Protein AF-A0A938PJ72-F1 (afdb_monomer)

pLDDT: mean 88.57, std 13.95, range [42.56, 98.0]

Mean predicted aligned error: 8.22 Å

Nearest PDB structures (foldseek):
  5ip0-assembly2_E  TM=7.741E-01  e=3.656E-01  Aeromonas hydrophila
  4ke2-assembly2_B  TM=8.460E-01  e=1.038E+00  Pseudopleuronectes americanus
  6xi6-assembly1_A-3  TM=6.156E-01  e=3.006E-01  synthetic construct
  8qu6-assembly1_D  TM=7.621E-01  e=9.524E+00  Mycolicibacterium smegmatis MC2 155
  8h7e-assembly1_B  TM=3.617E-01  e=7.338E+00  synthetic construct

Radius of gyration: 27.14 Å; Cα contacts (8 Å, |Δi|>4): 19; chains: 1; bounding box: 85×10×65 Å

Structure (mmCIF, N/CA/C/O backbone):
data_AF-A0A938PJ72-F1
#
_entry.id   AF-A0A938PJ72-F1
#
loop_
_atom_site.group_PDB
_atom_site.id
_atom_site.type_symbol
_atom_site.label_atom_id
_atom_site.label_alt_id
_atom_site.label_comp_id
_atom_site.label_asym_id
_atom_site.label_entity_id
_atom_site.label_seq_id
_atom_site.pdbx_PDB_ins_code
_atom_site.Cartn_x
_atom_site.Cartn_y
_atom_site.Cartn_z
_atom_site.occupancy
_atom_site.B_iso_or_equiv
_atom_site.auth_seq_id
_atom_site.auth_comp_id
_atom_site.auth_asym_id
_atom_site.auth_atom_id
_atom_site.pdbx_PDB_model_num
ATOM 1 N N . MET A 1 1 ? 18.272 -5.281 -35.557 1.00 61.81 1 MET A N 1
ATOM 2 C CA . MET A 1 1 ? 17.457 -4.077 -35.310 1.00 61.81 1 MET A CA 1
ATOM 3 C C . MET A 1 1 ? 18.348 -2.851 -35.267 1.00 61.81 1 MET A C 1
ATOM 5 O O . MET A 1 1 ? 19.404 -2.907 -34.634 1.00 61.81 1 MET A O 1
ATOM 9 N N . ASN A 1 2 ? 17.941 -1.786 -35.953 1.00 82.62 2 ASN A N 1
ATOM 10 C CA . ASN A 1 2 ? 18.626 -0.492 -35.947 1.00 82.62 2 ASN A CA 1
ATOM 11 C C . ASN A 1 2 ? 18.374 0.272 -34.623 1.00 82.62 2 ASN A C 1
ATOM 13 O O . ASN A 1 2 ? 17.608 -0.174 -33.767 1.00 82.62 2 ASN A O 1
ATOM 17 N N . ALA A 1 3 ? 19.057 1.403 -34.418 1.00 79.06 3 ALA A N 1
ATOM 18 C CA . ALA A 1 3 ? 18.945 2.183 -33.180 1.00 79.06 3 ALA A CA 1
ATOM 19 C C . ALA A 1 3 ? 17.522 2.720 -32.935 1.00 79.06 3 ALA A C 1
ATOM 21 O O . ALA A 1 3 ? 17.054 2.707 -31.802 1.00 79.06 3 ALA A O 1
ATOM 22 N N . PHE A 1 4 ? 16.817 3.118 -33.997 1.00 80.12 4 PHE A N 1
ATOM 23 C CA . PHE A 1 4 ? 15.448 3.624 -33.919 1.00 80.12 4 PHE A CA 1
ATOM 24 C C . PHE A 1 4 ? 14.455 2.541 -33.464 1.00 80.12 4 PHE A C 1
ATOM 26 O O . PHE A 1 4 ? 13.669 2.772 -32.550 1.00 80.12 4 PHE A O 1
ATOM 33 N N . GLU A 1 5 ? 14.545 1.334 -34.025 1.00 79.56 5 GLU A N 1
ATOM 34 C CA . GLU A 1 5 ? 13.741 0.169 -33.628 1.00 79.56 5 GLU A CA 1
ATOM 35 C C . GLU A 1 5 ? 13.982 -0.214 -32.162 1.00 79.56 5 GLU A C 1
ATOM 37 O O . GLU A 1 5 ? 13.033 -0.503 -31.437 1.00 79.56 5 GLU A O 1
ATOM 42 N N . LYS A 1 6 ? 15.239 -0.158 -31.696 1.00 82.19 6 LYS A N 1
ATOM 43 C CA . LYS A 1 6 ? 15.583 -0.402 -30.284 1.00 82.19 6 LYS A CA 1
ATOM 44 C C . LYS A 1 6 ? 14.977 0.651 -29.353 1.00 82.19 6 LYS A C 1
ATOM 46 O O . LYS A 1 6 ? 14.436 0.294 -28.311 1.00 82.19 6 LYS A O 1
ATOM 51 N N . SER A 1 7 ? 15.045 1.931 -29.722 1.00 81.94 7 SER A N 1
ATOM 52 C CA . SER A 1 7 ? 14.434 3.018 -28.948 1.00 81.94 7 SER A CA 1
ATOM 53 C C . SER A 1 7 ? 12.909 2.911 -28.907 1.00 81.94 7 SER A C 1
ATOM 55 O O . SER A 1 7 ? 12.313 3.117 -27.851 1.00 81.94 7 SER A O 1
ATOM 57 N N . PHE A 1 8 ? 12.278 2.547 -30.026 1.00 87.81 8 PHE A N 1
ATOM 58 C CA . PHE A 1 8 ? 10.834 2.335 -30.096 1.00 87.81 8 PHE A CA 1
ATOM 59 C C . PHE A 1 8 ? 10.389 1.141 -29.242 1.00 87.81 8 PHE A C 1
ATOM 61 O O . PHE A 1 8 ? 9.449 1.270 -28.458 1.00 87.81 8 PHE A O 1
ATOM 68 N N . GLN A 1 9 ? 11.096 0.009 -29.337 1.00 88.50 9 GLN A N 1
ATOM 69 C CA . GLN A 1 9 ? 10.814 -1.168 -28.514 1.00 88.50 9 GLN A CA 1
ATOM 70 C C . GLN A 1 9 ? 10.948 -0.848 -27.022 1.00 88.50 9 GLN A C 1
ATOM 72 O O . GLN A 1 9 ? 10.038 -1.139 -26.257 1.00 88.50 9 GLN A O 1
ATOM 77 N N . PHE A 1 10 ? 12.019 -0.164 -26.614 1.00 88.81 10 PHE A N 1
ATOM 78 C CA . PHE A 1 10 ? 12.187 0.245 -25.221 1.00 88.81 10 PHE A CA 1
ATOM 79 C C . PHE A 1 10 ? 11.064 1.172 -24.732 1.00 88.81 10 PHE A C 1
ATOM 81 O O . PHE A 1 10 ? 10.556 0.998 -23.626 1.00 88.81 10 PHE A O 1
ATOM 88 N N . GLY A 1 11 ? 10.640 2.141 -25.552 1.00 89.56 11 GLY A N 1
ATOM 89 C CA . GLY A 1 11 ? 9.508 3.010 -25.223 1.00 89.56 11 GLY A CA 1
ATOM 90 C C . GLY A 1 11 ? 8.208 2.228 -25.011 1.00 89.56 11 GLY A C 1
ATOM 91 O O . GLY A 1 11 ? 7.465 2.510 -24.070 1.00 89.56 11 GLY A O 1
ATOM 92 N N . ARG A 1 12 ? 7.959 1.209 -25.840 1.00 93.38 12 ARG A N 1
ATOM 93 C CA . ARG A 1 12 ? 6.828 0.291 -25.669 1.00 93.38 12 ARG A CA 1
ATOM 94 C C . ARG A 1 12 ? 6.948 -0.526 -24.380 1.00 93.38 12 ARG A C 1
ATOM 96 O O . ARG A 1 12 ? 5.986 -0.565 -23.618 1.00 93.38 12 ARG A O 1
ATOM 103 N N . ASP A 1 13 ? 8.117 -1.099 -24.109 1.00 91.81 13 ASP A N 1
ATOM 104 C CA . ASP A 1 13 ? 8.369 -1.895 -22.901 1.00 91.81 13 ASP A CA 1
ATOM 105 C C . ASP A 1 13 ? 8.158 -1.060 -21.625 1.00 91.81 13 ASP A C 1
ATOM 107 O O . ASP A 1 13 ? 7.552 -1.526 -20.660 1.00 91.81 13 ASP A O 1
ATOM 111 N N . LEU A 1 14 ? 8.593 0.207 -21.627 1.00 92.44 14 LEU A N 1
ATOM 112 C CA . LEU A 1 14 ? 8.330 1.145 -20.532 1.00 92.44 14 LEU A CA 1
ATOM 113 C C . LEU A 1 14 ? 6.831 1.408 -20.343 1.00 92.44 14 LEU A C 1
ATOM 115 O O . LEU A 1 14 ? 6.354 1.449 -19.210 1.00 92.44 14 LEU A O 1
ATOM 119 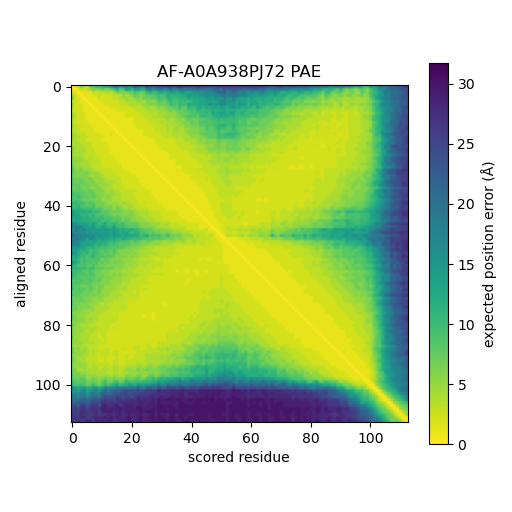N N . MET A 1 15 ? 6.082 1.603 -21.432 1.00 93.56 15 MET A N 1
ATOM 120 C CA . MET A 1 15 ? 4.636 1.840 -21.368 1.00 93.56 15 MET A CA 1
ATOM 121 C C . MET A 1 15 ? 3.881 0.628 -20.818 1.00 93.56 15 MET A C 1
ATOM 123 O O . MET A 1 15 ? 3.011 0.788 -19.961 1.00 93.56 15 MET A O 1
ATOM 127 N N . GLU A 1 16 ? 4.227 -0.576 -21.275 1.00 94.75 16 GLU A N 1
ATOM 128 C CA . GLU A 1 16 ? 3.632 -1.825 -20.793 1.00 94.75 16 GLU A CA 1
ATOM 129 C C . GLU A 1 16 ? 3.944 -2.046 -19.304 1.00 94.75 16 GLU A C 1
ATOM 131 O O . GLU A 1 16 ? 3.030 -2.303 -18.516 1.00 94.75 16 GLU A O 1
ATOM 136 N N . MET A 1 17 ? 5.196 -1.830 -18.889 1.00 93.56 17 MET A N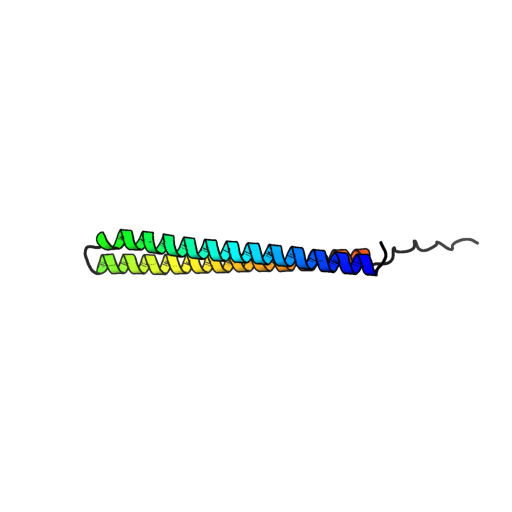 1
ATOM 137 C CA . MET A 1 17 ? 5.606 -1.915 -17.485 1.00 93.56 17 MET A CA 1
ATOM 138 C C . MET A 1 17 ? 4.883 -0.887 -16.601 1.00 93.56 17 MET A C 1
ATOM 140 O O . MET A 1 17 ? 4.396 -1.230 -15.524 1.00 93.56 17 MET A O 1
ATOM 144 N N . ASN A 1 18 ? 4.763 0.368 -17.043 1.00 91.62 18 ASN A N 1
ATOM 145 C CA . ASN A 1 18 ? 4.023 1.387 -16.297 1.00 91.62 18 ASN A CA 1
ATOM 146 C C . ASN A 1 18 ? 2.547 0.992 -16.133 1.00 91.62 18 ASN A C 1
ATOM 148 O O . ASN A 1 18 ? 1.994 1.118 -15.041 1.00 91.62 18 ASN A O 1
ATOM 152 N N . ALA A 1 19 ? 1.911 0.482 -17.193 1.00 95.44 19 ALA A N 1
ATOM 153 C CA . ALA A 1 19 ? 0.525 0.023 -17.139 1.00 95.44 19 ALA A CA 1
ATOM 154 C C . ALA A 1 19 ? 0.335 -1.146 -16.156 1.00 95.44 19 ALA A C 1
ATOM 156 O O . ALA A 1 19 ? -0.673 -1.194 -15.448 1.00 95.44 19 ALA A O 1
ATOM 157 N N . GLU A 1 20 ? 1.297 -2.068 -16.075 1.00 96.12 20 GLU A N 1
ATOM 158 C CA . GLU A 1 20 ? 1.291 -3.147 -15.084 1.00 96.12 20 GLU A CA 1
ATOM 159 C C . GLU A 1 20 ? 1.335 -2.602 -13.650 1.00 96.12 20 GLU A C 1
ATOM 161 O O . GLU A 1 20 ? 0.516 -2.992 -12.817 1.00 96.12 20 GLU A O 1
ATOM 166 N N . TRP A 1 21 ? 2.231 -1.655 -13.360 1.00 95.44 21 TRP A N 1
ATOM 167 C CA . TRP A 1 21 ? 2.325 -1.051 -12.028 1.00 95.44 21 TRP A CA 1
ATOM 168 C C . TRP A 1 21 ? 1.081 -0.253 -11.646 1.00 95.44 21 TRP A C 1
ATOM 170 O O . TRP A 1 21 ? 0.637 -0.329 -10.500 1.00 95.44 21 TRP A O 1
ATOM 180 N N . PHE A 1 22 ? 0.465 0.448 -12.601 1.00 93.94 22 PHE A N 1
ATOM 181 C CA . PHE A 1 22 ? -0.827 1.091 -12.373 1.00 93.94 22 PHE A CA 1
ATOM 182 C C . PHE A 1 22 ? -1.926 0.081 -12.038 1.00 93.94 22 PHE A C 1
ATOM 184 O O . PHE A 1 22 ? -2.706 0.332 -11.120 1.00 93.94 22 PHE A O 1
ATOM 191 N N . ARG A 1 23 ? -1.981 -1.072 -12.722 1.00 97.25 23 ARG A N 1
ATOM 192 C CA . ARG A 1 23 ? -2.931 -2.139 -12.366 1.00 97.25 23 ARG A CA 1
ATOM 193 C C . ARG A 1 23 ? -2.683 -2.664 -10.957 1.00 97.25 23 ARG A C 1
ATOM 195 O O . ARG A 1 23 ? -3.630 -2.729 -10.184 1.00 97.25 23 ARG A O 1
ATOM 202 N N . LYS A 1 24 ? -1.428 -2.952 -10.598 1.00 97.06 24 LYS A N 1
ATOM 203 C CA . LYS A 1 24 ? -1.072 -3.415 -9.246 1.00 97.06 24 LYS A CA 1
ATOM 204 C C . LYS A 1 24 ? -1.482 -2.413 -8.167 1.00 97.06 24 LYS A C 1
ATOM 206 O O . LYS A 1 24 ? -2.044 -2.810 -7.153 1.00 97.06 24 LYS A O 1
ATOM 211 N N . LEU A 1 25 ? -1.247 -1.118 -8.394 1.00 95.19 25 LEU A N 1
ATOM 212 C CA . LEU A 1 25 ? -1.687 -0.057 -7.482 1.00 95.19 25 LEU A CA 1
ATOM 213 C C . LEU A 1 25 ? -3.213 -0.010 -7.357 1.00 95.19 25 LEU A C 1
ATOM 215 O O . LEU A 1 25 ? -3.730 0.040 -6.246 1.00 95.19 25 LEU A O 1
ATOM 219 N N . ALA A 1 26 ? -3.938 -0.072 -8.475 1.00 96.12 26 ALA A N 1
ATOM 220 C CA . ALA A 1 26 ? -5.398 -0.057 -8.463 1.00 96.12 26 ALA A CA 1
ATOM 221 C C . ALA A 1 26 ? -5.990 -1.289 -7.758 1.00 96.12 26 ALA A C 1
ATOM 223 O O . ALA A 1 26 ? -6.953 -1.172 -6.999 1.00 96.12 26 ALA A O 1
ATOM 224 N N . GLU A 1 27 ? -5.409 -2.469 -7.978 1.00 97.88 27 GLU A N 1
ATOM 225 C CA . GLU A 1 27 ? -5.787 -3.700 -7.284 1.00 97.88 27 GLU A CA 1
ATOM 226 C C . GLU A 1 27 ? -5.519 -3.595 -5.781 1.00 97.88 27 GLU A C 1
ATOM 228 O O . GLU A 1 27 ? -6.397 -3.925 -4.982 1.00 97.88 27 GLU A O 1
ATOM 233 N N . PHE A 1 28 ? -4.349 -3.084 -5.392 1.00 97.69 28 PHE A N 1
ATOM 234 C CA . PHE A 1 28 ? -3.990 -2.846 -3.997 1.00 97.69 28 PHE A CA 1
ATOM 235 C C . PHE A 1 28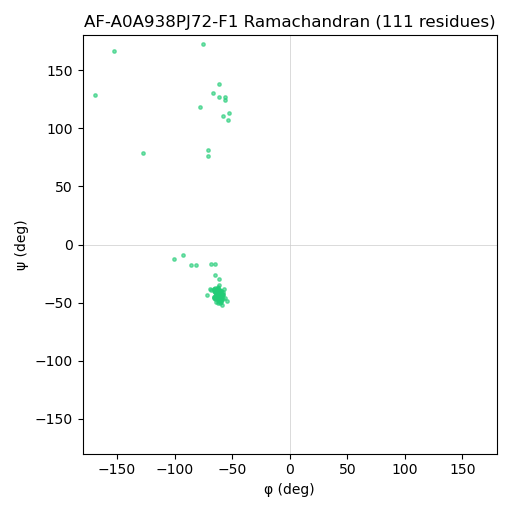 ? -4.962 -1.876 -3.309 1.00 97.69 28 PHE A C 1
ATOM 237 O O . PHE A 1 28 ? -5.474 -2.170 -2.225 1.00 97.69 28 PHE A O 1
ATOM 244 N N . ASP A 1 29 ? -5.263 -0.742 -3.943 1.00 94.06 29 ASP A N 1
ATOM 245 C CA . ASP A 1 29 ? -6.193 0.254 -3.407 1.00 94.06 29 ASP A CA 1
ATOM 246 C C . ASP A 1 29 ? -7.609 -0.346 -3.287 1.00 94.06 29 ASP A C 1
ATOM 248 O O . ASP A 1 29 ? -8.268 -0.209 -2.254 1.00 94.06 29 ASP A O 1
ATOM 252 N N . GLY A 1 30 ? -8.056 -1.108 -4.292 1.00 97.44 30 GLY A N 1
ATOM 253 C CA . GLY A 1 30 ? -9.339 -1.812 -4.263 1.00 97.44 30 GLY A CA 1
ATOM 254 C C . GLY A 1 30 ? -9.438 -2.854 -3.143 1.00 97.44 30 GLY A C 1
ATOM 255 O O . GLY A 1 30 ? -10.461 -2.935 -2.458 1.00 97.44 30 GLY A O 1
ATOM 256 N N . GLN A 1 31 ? -8.379 -3.634 -2.914 1.00 96.94 31 GLN A N 1
ATOM 257 C CA . GLN A 1 31 ? -8.303 -4.575 -1.792 1.00 96.94 31 GLN A CA 1
ATOM 258 C C . GLN A 1 31 ? -8.314 -3.848 -0.443 1.00 96.94 31 GLN A C 1
ATOM 260 O O . GLN A 1 31 ? -8.988 -4.292 0.486 1.00 96.94 31 GLN A O 1
ATOM 265 N N . SER A 1 32 ? -7.614 -2.719 -0.342 1.00 96.06 32 SER A N 1
ATOM 266 C CA . SER A 1 32 ? -7.553 -1.909 0.879 1.00 96.06 32 SER A CA 1
ATOM 267 C C . SER A 1 32 ? -8.928 -1.350 1.256 1.00 96.06 32 SER A C 1
ATOM 269 O O . SER A 1 32 ? -9.332 -1.429 2.416 1.00 96.06 32 SER A O 1
ATOM 271 N N . VAL A 1 33 ? -9.702 -0.877 0.273 1.00 96.12 33 VAL A N 1
ATOM 272 C CA . VAL A 1 33 ? -11.089 -0.431 0.490 1.00 96.12 33 VAL A CA 1
ATOM 273 C C . VAL A 1 33 ? -11.978 -1.576 0.978 1.00 96.12 33 VAL A C 1
ATOM 275 O O . VAL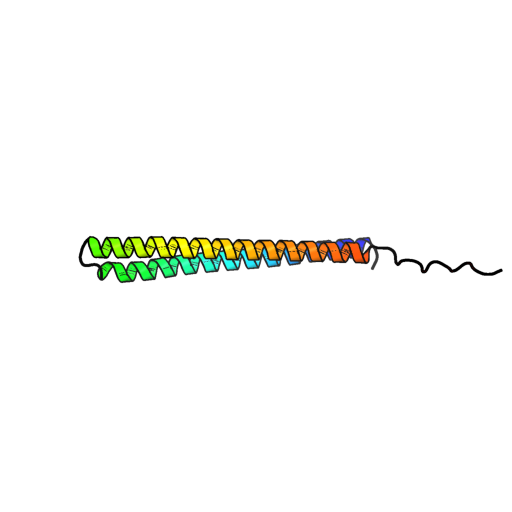 A 1 33 ? -12.739 -1.392 1.927 1.00 96.12 33 VAL A O 1
ATOM 278 N N . ARG A 1 34 ? -11.879 -2.768 0.372 1.00 97.25 34 ARG A N 1
ATOM 279 C CA . ARG A 1 34 ? -12.661 -3.939 0.812 1.00 97.25 34 ARG A CA 1
ATOM 280 C C . ARG A 1 34 ? -12.355 -4.310 2.259 1.00 97.25 34 ARG A C 1
ATOM 282 O O . ARG A 1 34 ? -13.288 -4.439 3.046 1.00 97.25 34 ARG A O 1
ATOM 289 N N . LYS A 1 35 ? -11.072 -4.371 2.626 1.00 96.38 35 LYS A N 1
ATOM 290 C CA . LYS A 1 35 ? -10.642 -4.629 4.009 1.00 96.38 35 LYS A CA 1
ATOM 291 C C . LYS A 1 35 ? -11.205 -3.599 4.985 1.00 96.38 35 LYS A C 1
ATOM 293 O O . LYS A 1 35 ? -11.656 -3.966 6.063 1.00 96.38 35 LYS A O 1
ATOM 298 N N . TYR A 1 36 ? -11.224 -2.319 4.611 1.00 95.88 36 TYR A N 1
ATOM 299 C CA . TYR A 1 36 ? -11.815 -1.277 5.451 1.00 95.88 36 TYR A CA 1
ATOM 300 C C . TYR A 1 36 ? -13.329 -1.467 5.645 1.00 95.88 36 TYR A C 1
ATOM 302 O O . TYR A 1 36 ? -13.843 -1.280 6.749 1.00 95.88 36 TYR A O 1
ATOM 310 N N . ILE A 1 37 ? -14.055 -1.863 4.597 1.00 97.31 37 ILE A N 1
ATOM 311 C CA . ILE A 1 37 ? -15.491 -2.166 4.691 1.00 97.31 37 ILE A CA 1
ATOM 312 C C . ILE A 1 37 ? -15.725 -3.367 5.613 1.00 97.31 37 ILE A C 1
ATOM 314 O O . ILE A 1 37 ? -16.555 -3.283 6.517 1.00 97.31 37 ILE A O 1
ATOM 318 N N . GLU A 1 38 ? -14.988 -4.458 5.409 1.00 97.19 38 GLU A N 1
ATOM 319 C CA . GLU A 1 38 ? -15.068 -5.674 6.230 1.00 97.19 38 GLU A CA 1
ATOM 320 C C . GLU A 1 38 ? -14.786 -5.363 7.705 1.00 97.19 38 GLU A C 1
ATOM 322 O O . GLU A 1 38 ? -15.584 -5.709 8.575 1.00 97.19 38 GLU A O 1
ATOM 327 N N . PHE A 1 39 ? -13.730 -4.595 7.976 1.00 96.62 39 PHE A N 1
ATOM 328 C CA . PHE A 1 39 ? -13.384 -4.109 9.310 1.00 96.62 39 PHE A CA 1
ATOM 329 C C . PHE A 1 39 ? -14.539 -3.349 9.984 1.00 96.62 39 PHE A C 1
ATOM 331 O O . PHE A 1 39 ? -14.912 -3.645 11.120 1.00 96.62 39 PHE A O 1
ATOM 338 N N . ASN A 1 40 ? -15.166 -2.401 9.281 1.00 96.38 40 ASN A N 1
ATOM 339 C CA . ASN A 1 40 ? -16.310 -1.662 9.826 1.00 96.38 40 ASN A CA 1
ATOM 340 C C . ASN A 1 40 ? -17.514 -2.570 10.095 1.00 96.38 40 ASN A C 1
ATOM 342 O O . ASN A 1 40 ? -18.195 -2.411 11.109 1.00 96.38 40 ASN A O 1
ATOM 346 N N . GLN A 1 41 ? -17.778 -3.536 9.214 1.00 97.25 41 GLN A N 1
ATOM 347 C CA . GLN A 1 41 ? -18.853 -4.506 9.417 1.00 97.25 41 GLN A CA 1
ATOM 348 C C . GLN A 1 41 ? -18.603 -5.377 10.652 1.00 97.25 41 GLN A C 1
ATOM 350 O O . GLN A 1 41 ? -19.539 -5.650 11.404 1.00 97.25 41 GLN A O 1
ATOM 355 N N . GLU A 1 42 ? -17.362 -5.800 10.892 1.00 95.25 42 GLU A N 1
ATOM 356 C CA . GLU A 1 42 ? -16.989 -6.564 12.085 1.00 95.25 42 GLU A CA 1
ATOM 357 C C . GLU A 1 42 ? -17.201 -5.775 13.377 1.00 95.25 42 GLU A C 1
ATOM 359 O O . GLU A 1 42 ? -17.727 -6.323 14.345 1.00 95.25 42 GLU A O 1
ATOM 364 N N . PHE A 1 43 ? -16.861 -4.485 13.399 1.00 94.12 43 PHE A N 1
ATOM 365 C CA . PHE A 1 43 ? -17.155 -3.629 14.551 1.00 94.12 43 PHE A CA 1
ATOM 366 C C . PHE A 1 43 ? -18.646 -3.353 14.714 1.00 94.12 43 PHE A C 1
ATOM 368 O O . PHE A 1 43 ? -19.156 -3.388 15.834 1.00 94.12 43 PHE A O 1
ATOM 375 N N . GLY A 1 44 ? -19.366 -3.163 13.608 1.00 93.31 44 GLY A N 1
ATOM 376 C CA . GLY A 1 44 ? -20.817 -3.000 13.617 1.00 93.31 44 GLY A CA 1
ATOM 377 C C . GLY A 1 44 ? -21.538 -4.183 14.267 1.00 93.31 44 GLY A C 1
ATOM 378 O O . GLY A 1 44 ? -22.479 -3.980 15.030 1.00 93.31 44 GLY A O 1
ATOM 379 N N . LYS A 1 45 ? -21.054 -5.413 14.044 1.00 96.06 45 LYS A N 1
ATOM 380 C CA . LYS A 1 45 ? -21.592 -6.631 14.679 1.00 96.06 45 LYS A CA 1
ATOM 381 C C . LYS A 1 45 ? -21.412 -6.657 16.201 1.00 96.06 45 LYS A C 1
ATOM 383 O O . LYS A 1 45 ? -22.222 -7.282 16.871 1.00 96.06 45 LYS A O 1
ATOM 388 N N . LYS A 1 46 ? -20.400 -5.967 16.737 1.00 94.38 46 LYS A N 1
ATOM 389 C CA . LYS A 1 46 ? -20.101 -5.903 18.180 1.00 94.38 46 LYS A CA 1
ATOM 390 C C . LYS A 1 46 ? -20.891 -4.814 18.910 1.00 94.38 46 LYS A C 1
ATOM 392 O O . LYS A 1 46 ? -21.006 -4.860 20.130 1.00 94.38 46 LYS A O 1
ATOM 397 N N . LEU A 1 47 ? -21.459 -3.837 18.194 1.00 92.69 47 LEU A N 1
ATOM 398 C CA . LEU A 1 47 ? -22.227 -2.746 18.812 1.00 92.69 47 LEU A CA 1
ATOM 399 C C . LEU A 1 47 ? -23.403 -3.244 19.679 1.00 92.69 47 LEU A C 1
ATOM 401 O O . LEU A 1 47 ? -23.509 -2.782 20.816 1.00 92.69 47 LEU A O 1
ATOM 405 N N . PRO A 1 48 ? -24.246 -4.203 19.237 1.00 94.25 48 PRO A N 1
ATOM 406 C CA . PRO A 1 48 ? -25.346 -4.718 20.059 1.00 94.25 48 PRO A CA 1
ATOM 407 C C . PRO A 1 48 ? -24.893 -5.468 21.320 1.00 94.25 48 PRO A C 1
ATOM 409 O O . PRO A 1 48 ? -25.696 -5.691 22.222 1.00 94.25 48 PRO A O 1
ATOM 412 N N . GLU A 1 49 ? -23.624 -5.881 21.389 1.00 92.31 49 GLU A N 1
ATOM 413 C CA . GLU A 1 49 ? -23.056 -6.600 22.535 1.00 92.31 49 GLU A CA 1
ATOM 414 C C . GLU A 1 49 ? -22.654 -5.645 23.671 1.00 92.31 49 GLU A C 1
ATOM 416 O O . GLU A 1 49 ? -22.499 -6.074 24.818 1.00 92.31 49 GLU A O 1
ATOM 421 N N . THR A 1 50 ? -22.518 -4.345 23.381 1.00 93.00 50 THR A N 1
ATOM 422 C CA . THR A 1 50 ? -22.187 -3.326 24.384 1.00 93.00 50 THR A CA 1
ATOM 423 C C . THR A 1 50 ? -23.421 -2.954 25.208 1.00 93.00 50 THR A C 1
ATOM 425 O O . THR A 1 50 ? -24.426 -2.485 24.680 1.00 93.00 50 THR A O 1
ATOM 428 N N . LYS A 1 51 ? -23.361 -3.198 26.523 1.00 92.88 51 LYS A N 1
ATOM 429 C CA . LYS A 1 51 ? -24.505 -3.035 27.444 1.00 92.88 51 LYS A CA 1
ATOM 430 C C . LYS A 1 51 ? -24.473 -1.741 28.252 1.00 92.88 51 LYS A C 1
ATOM 432 O O . LYS A 1 51 ? -25.465 -1.396 28.888 1.00 92.88 51 LYS A O 1
ATOM 437 N N . ASP A 1 52 ? -23.342 -1.044 28.240 1.00 94.50 52 ASP A N 1
ATOM 438 C CA . ASP A 1 52 ? -23.111 0.159 29.026 1.00 94.50 52 ASP A CA 1
ATOM 439 C C . ASP A 1 52 ? -22.081 1.089 28.345 1.00 94.50 52 ASP A C 1
ATOM 441 O O . ASP A 1 52 ? -21.388 0.678 27.403 1.00 94.50 52 ASP A O 1
ATOM 445 N N . PRO A 1 53 ? -21.971 2.352 28.801 1.00 94.75 53 PRO A N 1
ATOM 446 C CA . PRO A 1 53 ? -21.043 3.319 28.220 1.00 94.75 53 PRO A CA 1
ATOM 447 C C . PRO A 1 53 ? -19.562 2.927 28.313 1.00 94.75 53 PRO A C 1
ATOM 449 O O . PRO A 1 53 ? -18.789 3.315 27.439 1.00 94.75 53 PRO A O 1
ATOM 452 N N . ALA A 1 54 ? -19.149 2.172 29.336 1.00 94.94 54 ALA A N 1
ATOM 453 C CA . ALA A 1 54 ? -17.754 1.761 29.492 1.00 94.94 54 ALA A CA 1
ATOM 454 C C . ALA A 1 54 ? -17.380 0.694 28.452 1.00 94.94 54 ALA A C 1
ATOM 456 O O . ALA A 1 54 ? -16.347 0.806 27.795 1.00 94.94 54 ALA A O 1
ATOM 457 N N . GLY A 1 55 ? -18.259 -0.285 28.223 1.00 94.69 55 GLY A N 1
ATOM 458 C CA . GLY A 1 55 ? -18.103 -1.277 27.159 1.00 94.69 55 GLY A CA 1
ATOM 459 C C . GLY A 1 55 ? -18.098 -0.647 25.764 1.00 94.69 55 GLY A C 1
ATOM 460 O O . GLY A 1 55 ? -17.296 -1.032 24.914 1.00 94.69 55 GLY A O 1
ATOM 461 N N . PHE A 1 56 ? -18.935 0.370 25.535 1.00 95.25 56 PHE A N 1
ATOM 462 C CA . PHE A 1 56 ? -18.892 1.144 24.292 1.00 95.25 56 PHE A CA 1
ATOM 463 C C . PHE A 1 56 ? -17.563 1.894 24.125 1.00 95.25 56 PHE A C 1
ATOM 465 O O . PHE A 1 56 ? -16.991 1.889 23.035 1.00 95.25 56 PHE A O 1
ATOM 472 N N . PHE A 1 57 ? -17.042 2.504 25.194 1.00 96.81 57 PHE A N 1
ATOM 473 C CA . PHE A 1 57 ? -15.757 3.199 25.155 1.00 96.81 57 PHE A CA 1
ATOM 474 C C . PHE A 1 57 ? -14.596 2.251 24.832 1.00 96.81 57 PHE A C 1
ATOM 476 O O . PHE A 1 57 ? -13.782 2.563 23.966 1.00 96.81 57 PHE A O 1
ATOM 483 N N . GLU A 1 58 ? -14.545 1.067 25.448 1.00 96.25 58 GLU A N 1
ATOM 484 C CA . GLU A 1 58 ? -13.527 0.059 25.119 1.00 96.25 58 GLU A CA 1
ATOM 485 C C . GLU A 1 58 ? -13.642 -0.435 23.672 1.00 96.25 58 GLU A C 1
ATOM 487 O O . GLU A 1 58 ? -12.627 -0.615 22.988 1.00 96.25 58 GLU A O 1
ATOM 492 N N . LEU A 1 59 ? -14.869 -0.595 23.162 1.00 95.88 59 LEU A N 1
ATOM 493 C CA . LEU A 1 59 ? -15.096 -0.936 21.760 1.00 95.88 59 LEU A CA 1
ATOM 494 C C . LEU A 1 59 ? -14.581 0.169 20.823 1.00 95.88 59 LEU A C 1
ATOM 496 O O . LEU A 1 59 ? -13.900 -0.137 19.846 1.00 95.88 59 LEU A O 1
ATOM 500 N N . GLN A 1 60 ? -14.848 1.441 21.133 1.00 96.56 60 GLN A N 1
ATOM 501 C CA . GLN A 1 60 ? -14.332 2.588 20.375 1.00 96.56 60 GLN A CA 1
ATOM 502 C C . GLN A 1 60 ? -12.805 2.694 20.446 1.00 96.56 60 GLN A C 1
ATOM 504 O O . GLN A 1 60 ? -12.160 2.926 19.424 1.00 96.56 60 GLN A O 1
ATOM 509 N N . ARG A 1 61 ? -12.203 2.471 21.620 1.00 97.75 61 ARG A N 1
ATOM 510 C CA . ARG A 1 61 ? -10.743 2.455 21.783 1.00 97.75 61 ARG A CA 1
ATOM 511 C C . ARG A 1 61 ? -10.114 1.382 20.897 1.00 97.75 61 ARG A C 1
ATOM 513 O O . ARG A 1 61 ? -9.218 1.678 20.111 1.00 97.75 61 ARG A O 1
ATOM 520 N N . THR A 1 62 ? -10.650 0.165 20.959 1.00 96.62 62 THR A N 1
ATOM 521 C CA . THR A 1 62 ? -10.192 -0.962 20.135 1.00 96.62 62 THR A CA 1
ATOM 522 C C . THR A 1 62 ? -10.367 -0.675 18.640 1.00 96.62 62 THR A C 1
ATOM 524 O O . THR A 1 62 ? -9.478 -0.984 17.849 1.00 96.62 62 THR A O 1
ATOM 527 N N . TYR A 1 63 ? -11.484 -0.053 18.245 1.00 96.94 63 TYR A N 1
ATOM 528 C CA . TYR A 1 63 ? -11.734 0.362 16.862 1.00 96.94 63 TYR A CA 1
ATOM 529 C C . TYR A 1 63 ? -10.655 1.321 16.359 1.00 96.94 63 TYR A C 1
ATOM 531 O O . TYR A 1 63 ? -10.045 1.074 15.320 1.00 96.94 63 TYR A O 1
ATOM 539 N N . VAL A 1 64 ? -10.380 2.393 17.104 1.00 97.38 64 VAL A N 1
ATOM 540 C CA . VAL A 1 64 ? -9.397 3.404 16.697 1.00 97.38 64 VAL A CA 1
ATOM 541 C C . VAL A 1 64 ? -7.983 2.822 16.652 1.00 97.38 64 VAL A C 1
ATOM 543 O O . VAL A 1 64 ? -7.250 3.096 15.704 1.00 97.38 64 VAL A O 1
ATOM 546 N N . GLU A 1 65 ? -7.608 1.984 17.621 1.00 98.00 65 GLU A N 1
ATOM 547 C CA . GLU A 1 65 ? -6.296 1.323 17.645 1.00 98.00 65 GLU A CA 1
ATOM 548 C C . GLU A 1 65 ? -6.088 0.413 16.431 1.00 98.00 65 GLU A C 1
ATOM 550 O O . GLU A 1 65 ? -5.063 0.499 15.751 1.00 98.00 65 GLU A O 1
ATOM 555 N N . GLN A 1 66 ? -7.070 -0.433 16.115 1.00 97.25 66 GLN A N 1
ATOM 556 C CA . GLN A 1 66 ? -6.973 -1.332 14.966 1.00 97.25 66 GLN A CA 1
ATOM 557 C C . GLN A 1 66 ? -7.019 -0.573 13.639 1.00 97.25 66 GLN A C 1
ATOM 559 O O . GLN A 1 66 ? -6.252 -0.891 12.729 1.00 97.25 66 GLN A O 1
ATOM 564 N N . LEU A 1 67 ? -7.850 0.469 13.541 1.00 96.38 67 LEU A N 1
ATOM 565 C CA . LEU A 1 67 ? -7.904 1.333 12.367 1.00 96.38 67 LEU A CA 1
ATOM 566 C C . LEU A 1 67 ? -6.557 2.019 12.115 1.00 96.38 67 LEU A C 1
ATOM 568 O O . LEU A 1 67 ? -6.079 2.067 10.979 1.00 96.38 67 LEU A O 1
ATOM 572 N N . TRP A 1 68 ? -5.933 2.539 13.171 1.00 97.31 68 TRP A N 1
ATOM 573 C CA . TRP A 1 68 ? -4.633 3.186 13.079 1.00 97.31 68 TRP A CA 1
ATOM 574 C C . TRP A 1 68 ? -3.552 2.211 12.610 1.00 97.31 68 TRP A C 1
ATOM 576 O O . TRP A 1 68 ? -2.861 2.489 11.628 1.00 97.31 68 TRP A O 1
ATOM 586 N N . ASN A 1 69 ? -3.455 1.043 13.249 1.00 96.88 69 ASN A N 1
ATOM 587 C CA . ASN A 1 69 ? -2.473 0.022 12.885 1.00 96.88 69 ASN A CA 1
ATOM 588 C C . ASN A 1 69 ? -2.664 -0.446 11.434 1.00 96.88 69 ASN A C 1
ATOM 590 O O . ASN A 1 69 ? -1.712 -0.435 10.653 1.00 96.88 69 ASN A O 1
ATOM 594 N N . GLY A 1 70 ? -3.903 -0.747 11.033 1.00 95.75 70 GLY A N 1
ATOM 595 C CA . GLY A 1 70 ? -4.219 -1.143 9.659 1.00 95.75 70 GLY A CA 1
ATOM 596 C C . GLY A 1 70 ? -3.900 -0.050 8.632 1.00 95.75 70 GLY A C 1
ATOM 597 O O . GLY A 1 70 ? -3.417 -0.339 7.534 1.00 95.75 70 GLY A O 1
ATOM 598 N N . THR A 1 71 ? -4.087 1.224 8.992 1.00 95.31 71 THR A N 1
ATOM 599 C CA . THR A 1 71 ? -3.693 2.360 8.143 1.00 95.31 71 THR A CA 1
ATOM 600 C C . THR A 1 71 ? -2.176 2.417 7.971 1.00 95.31 71 THR A C 1
ATOM 602 O O . THR A 1 71 ? -1.688 2.559 6.849 1.00 95.31 71 THR A O 1
ATOM 605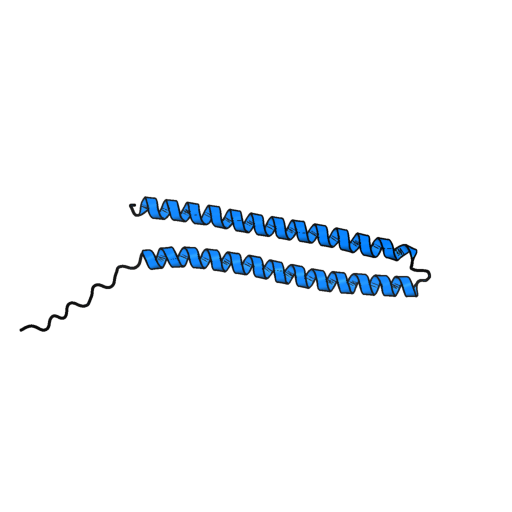 N N . GLN A 1 72 ? -1.413 2.271 9.057 1.00 97.31 72 GLN A N 1
ATOM 606 C CA . GLN A 1 72 ? 0.050 2.264 8.996 1.00 97.31 72 GLN A CA 1
ATOM 607 C C . GLN A 1 72 ? 0.584 1.109 8.142 1.00 97.31 72 GLN A C 1
ATOM 609 O O . GLN A 1 72 ? 1.507 1.310 7.353 1.00 97.31 72 GLN A O 1
ATOM 614 N N . GLU A 1 73 ? 0.006 -0.084 8.272 1.00 96.44 73 GLU A N 1
ATOM 615 C CA . GLU A 1 73 ? 0.350 -1.248 7.449 1.00 96.44 73 GLU A CA 1
ATOM 616 C C . GLU A 1 73 ? 0.045 -1.007 5.969 1.00 96.44 73 GLU A C 1
ATOM 618 O O . GLU A 1 73 ? 0.904 -1.234 5.117 1.00 96.44 73 GLU A O 1
ATOM 623 N N . THR A 1 74 ? -1.133 -0.460 5.662 1.00 96.56 74 THR A N 1
ATOM 624 C CA . THR A 1 74 ? -1.532 -0.128 4.287 1.00 96.56 74 THR A CA 1
ATOM 625 C C . THR A 1 74 ? -0.578 0.892 3.663 1.00 96.56 74 THR A C 1
ATOM 627 O O . THR A 1 74 ? -0.134 0.722 2.529 1.00 96.56 74 THR A O 1
ATOM 630 N N . VAL A 1 75 ? -0.195 1.936 4.406 1.00 96.50 75 VAL A N 1
ATOM 631 C CA . VAL A 1 75 ? 0.773 2.940 3.934 1.00 96.50 75 VAL A CA 1
ATOM 632 C C . VAL A 1 75 ? 2.147 2.318 3.684 1.00 96.50 75 VAL A C 1
ATOM 634 O O . VAL A 1 75 ? 2.766 2.610 2.660 1.00 96.50 75 VAL A O 1
ATOM 637 N N . LYS A 1 76 ? 2.628 1.449 4.583 1.00 97.75 76 LYS A N 1
ATOM 638 C CA . LYS A 1 76 ? 3.904 0.739 4.399 1.00 97.75 76 LYS A CA 1
ATOM 639 C C . LYS A 1 76 ? 3.881 -0.123 3.137 1.00 97.75 76 LYS A C 1
ATOM 641 O O . LYS A 1 76 ? 4.760 0.045 2.297 1.00 97.75 76 LYS A O 1
ATOM 646 N N . ALA A 1 77 ? 2.848 -0.943 2.961 1.00 97.25 77 ALA A N 1
ATOM 647 C CA . ALA A 1 77 ? 2.710 -1.812 1.795 1.00 97.25 77 ALA A CA 1
ATOM 648 C C . ALA A 1 77 ? 2.606 -1.014 0.483 1.00 97.25 77 ALA A C 1
ATOM 650 O O . ALA A 1 77 ? 3.244 -1.349 -0.515 1.00 97.25 77 ALA A O 1
ATOM 651 N N . ARG A 1 78 ? 1.872 0.107 0.485 1.00 96.06 78 ARG A N 1
ATOM 652 C CA . ARG A 1 78 ? 1.797 1.002 -0.679 1.00 96.06 78 ARG A CA 1
ATOM 653 C C . ARG A 1 78 ? 3.157 1.610 -1.023 1.00 96.06 78 ARG A C 1
ATOM 655 O O . ARG A 1 78 ? 3.515 1.691 -2.196 1.00 96.06 78 ARG A O 1
ATOM 662 N N . ASN A 1 79 ? 3.922 2.030 -0.015 1.00 96.94 79 ASN A N 1
ATOM 663 C CA . ASN A 1 79 ? 5.268 2.568 -0.214 1.00 96.94 79 ASN A CA 1
ATOM 664 C C . ASN A 1 79 ? 6.230 1.515 -0.776 1.00 96.94 79 ASN A C 1
ATOM 666 O O . ASN A 1 79 ? 7.048 1.840 -1.637 1.00 96.94 79 ASN A O 1
ATOM 670 N N . GLU A 1 80 ? 6.130 0.267 -0.318 1.00 97.12 80 GLU A N 1
ATOM 671 C CA . GLU A 1 80 ? 6.898 -0.856 -0.866 1.00 97.12 80 GLU A CA 1
ATOM 672 C C . GLU A 1 80 ? 6.561 -1.082 -2.341 1.00 97.12 80 GLU A C 1
ATOM 674 O O . GLU A 1 80 ? 7.471 -1.102 -3.167 1.00 97.12 80 GLU A O 1
ATOM 679 N N . LEU A 1 81 ? 5.275 -1.096 -2.700 1.00 96.12 81 LEU A N 1
ATOM 680 C CA . LEU A 1 81 ? 4.834 -1.252 -4.087 1.00 96.12 81 LEU A CA 1
ATOM 681 C C . LEU A 1 81 ? 5.378 -0.143 -5.008 1.00 96.12 81 LEU A C 1
ATOM 683 O O . LEU A 1 81 ? 5.862 -0.406 -6.109 1.00 96.12 81 LEU A O 1
ATOM 687 N N . VAL A 1 82 ? 5.353 1.112 -4.550 1.00 95.44 82 VAL A N 1
ATOM 688 C CA . VAL A 1 82 ? 5.923 2.245 -5.301 1.00 95.44 82 VAL A CA 1
ATOM 689 C C . VAL A 1 82 ? 7.444 2.122 -5.429 1.00 95.44 82 VAL A C 1
ATOM 691 O O . VAL A 1 82 ? 8.009 2.416 -6.487 1.00 95.44 82 VAL A O 1
ATOM 694 N N . LYS A 1 83 ? 8.128 1.676 -4.372 1.00 97.00 83 LYS A N 1
ATOM 695 C CA . LYS A 1 83 ? 9.578 1.451 -4.392 1.00 97.00 83 LYS A CA 1
ATOM 696 C C . LYS A 1 83 ? 9.957 0.353 -5.385 1.00 97.00 83 LYS A C 1
ATOM 698 O O . LYS A 1 83 ? 10.927 0.527 -6.123 1.00 97.00 83 LYS A O 1
ATOM 703 N N . GLU A 1 84 ? 9.200 -0.736 -5.436 1.00 96.06 84 GLU A N 1
ATOM 704 C CA . GLU A 1 84 ? 9.395 -1.804 -6.418 1.00 96.06 84 GLU A CA 1
ATOM 705 C C . GLU A 1 84 ? 9.205 -1.292 -7.850 1.00 96.06 84 GLU A C 1
ATOM 707 O O . GLU A 1 84 ? 10.055 -1.544 -8.707 1.00 96.06 84 GLU A O 1
ATOM 712 N N . ALA A 1 85 ? 8.164 -0.489 -8.099 1.00 94.62 85 ALA A N 1
ATOM 713 C CA . ALA A 1 85 ? 7.946 0.146 -9.399 1.00 94.62 85 ALA A CA 1
ATOM 714 C C . ALA A 1 85 ? 9.136 1.020 -9.825 1.00 94.62 85 ALA A C 1
ATOM 716 O O . ALA A 1 85 ? 9.613 0.942 -10.962 1.00 94.62 85 ALA A O 1
ATOM 717 N N . PHE A 1 86 ? 9.677 1.810 -8.895 1.00 93.88 86 PHE A N 1
ATOM 718 C CA . PHE A 1 86 ? 10.861 2.627 -9.145 1.00 93.88 86 PHE A CA 1
ATOM 719 C C . PHE A 1 86 ? 12.097 1.776 -9.476 1.00 93.88 86 PHE A C 1
ATOM 721 O O . PHE A 1 86 ? 12.835 2.082 -10.415 1.00 93.88 86 PHE A O 1
ATOM 728 N N . GLN A 1 87 ? 12.320 0.686 -8.739 1.00 95.25 87 GLN A N 1
ATOM 729 C CA . GLN A 1 87 ? 13.434 -0.234 -8.983 1.00 95.25 87 GLN A CA 1
ATOM 730 C C . GLN A 1 87 ? 13.310 -0.966 -10.325 1.00 95.25 87 GLN A C 1
ATOM 732 O O . GLN A 1 87 ? 14.319 -1.132 -11.020 1.00 95.25 87 GLN A O 1
ATOM 737 N N . ALA A 1 88 ? 12.096 -1.364 -10.714 1.00 92.56 88 ALA A N 1
ATOM 738 C CA . ALA A 1 88 ? 11.820 -1.975 -12.011 1.00 92.56 88 ALA A CA 1
ATOM 739 C C . ALA A 1 88 ? 12.139 -1.001 -13.157 1.00 92.56 88 ALA A C 1
ATOM 741 O O . ALA A 1 88 ? 12.924 -1.337 -14.050 1.00 92.56 88 ALA A O 1
ATOM 742 N N . ASN A 1 89 ? 11.652 0.242 -13.064 1.00 90.81 89 AS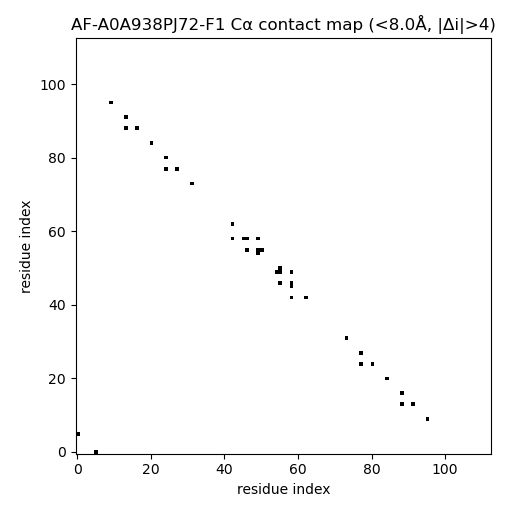N A N 1
ATOM 743 C CA . ASN A 1 89 ? 11.961 1.299 -14.029 1.00 90.81 89 ASN A CA 1
ATOM 744 C C . ASN A 1 89 ? 13.466 1.581 -14.110 1.00 90.81 89 ASN A C 1
ATOM 746 O O . ASN A 1 89 ? 14.036 1.616 -15.202 1.00 90.81 89 ASN A O 1
ATOM 750 N N . GLY A 1 90 ? 14.142 1.731 -12.968 1.00 92.50 90 GLY A N 1
ATOM 751 C CA . GLY A 1 90 ? 15.588 1.960 -12.927 1.00 92.50 90 GLY A CA 1
ATOM 752 C C . GLY A 1 90 ? 16.389 0.814 -13.553 1.00 92.50 90 GLY A C 1
ATOM 753 O O . GLY A 1 90 ? 17.356 1.047 -14.280 1.00 92.50 90 GLY A O 1
ATOM 754 N N . SER A 1 91 ? 15.962 -0.429 -13.323 1.00 92.31 91 SER A N 1
ATOM 755 C CA . SER A 1 91 ? 16.564 -1.621 -13.929 1.00 92.31 91 SER A CA 1
ATOM 756 C C . SER A 1 91 ? 16.386 -1.655 -15.447 1.00 92.31 91 SER A C 1
ATOM 758 O O . SER A 1 91 ? 17.327 -2.002 -16.161 1.00 92.31 91 SER A O 1
ATOM 760 N N . ALA A 1 92 ? 15.211 -1.266 -15.952 1.00 90.00 92 ALA A N 1
ATOM 761 C CA . ALA A 1 92 ? 14.945 -1.186 -17.387 1.00 90.00 92 ALA A CA 1
ATOM 762 C C . ALA A 1 92 ?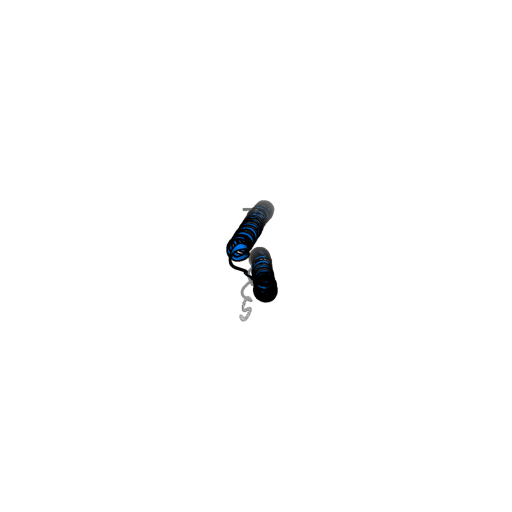 15.854 -0.154 -18.076 1.00 90.00 92 ALA A C 1
ATOM 764 O O . ALA A 1 92 ? 16.497 -0.467 -19.077 1.00 90.00 92 ALA A O 1
ATOM 765 N N . TRP A 1 93 ? 15.994 1.038 -17.489 1.00 88.62 93 TRP A N 1
ATOM 766 C CA . TRP A 1 93 ? 16.916 2.063 -17.984 1.00 88.62 93 TRP A CA 1
ATOM 767 C C . TRP A 1 93 ? 18.374 1.603 -17.961 1.00 88.62 93 TRP A C 1
ATOM 769 O O . TRP A 1 93 ? 19.089 1.772 -18.949 1.00 88.62 93 TRP A O 1
ATOM 779 N N . ARG A 1 94 ? 18.821 0.981 -16.863 1.00 89.81 94 ARG A N 1
ATOM 780 C CA . ARG A 1 94 ? 20.200 0.487 -16.741 1.00 89.81 94 ARG A CA 1
ATOM 781 C C . ARG A 1 94 ?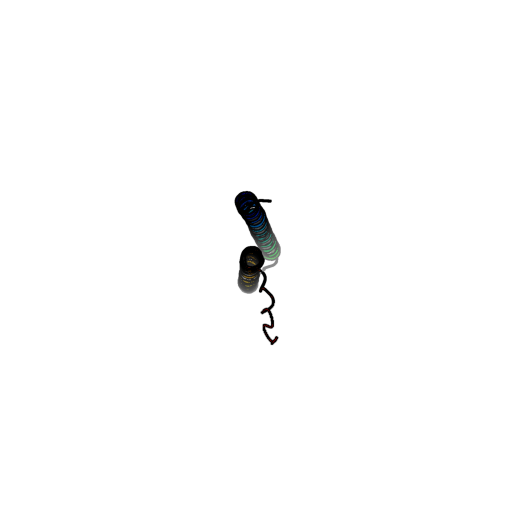 20.539 -0.536 -17.827 1.00 89.81 94 ARG A C 1
ATOM 783 O O . ARG A 1 94 ? 21.596 -0.419 -18.435 1.00 89.81 94 ARG A O 1
ATOM 790 N N . LYS A 1 95 ? 19.621 -1.456 -18.147 1.00 86.81 95 LYS A N 1
ATOM 791 C CA . LYS A 1 95 ? 19.798 -2.424 -19.246 1.00 86.81 95 LYS A CA 1
ATOM 792 C C . LYS A 1 95 ? 20.042 -1.744 -20.594 1.00 86.81 95 LYS A C 1
ATOM 794 O O . LYS A 1 95 ? 20.915 -2.181 -21.338 1.00 86.81 95 LYS A O 1
ATOM 799 N N . VAL A 1 96 ? 19.304 -0.677 -20.905 1.00 85.62 96 VAL A N 1
ATOM 800 C CA . VAL A 1 96 ? 19.499 0.081 -22.153 1.00 85.62 96 VAL A CA 1
ATOM 801 C C . VAL A 1 96 ? 20.853 0.780 -22.172 1.00 85.62 96 VAL A C 1
ATOM 803 O O . VAL A 1 96 ? 21.560 0.697 -23.173 1.00 85.62 96 VAL A O 1
ATOM 806 N N . PHE A 1 97 ? 21.238 1.430 -21.070 1.00 83.44 97 PHE A N 1
ATOM 807 C CA . PHE A 1 97 ? 22.541 2.091 -20.967 1.00 83.44 97 PHE A CA 1
ATOM 808 C C . PHE A 1 97 ? 23.707 1.107 -21.079 1.00 83.44 97 PHE A C 1
ATOM 810 O O . PHE A 1 97 ? 24.663 1.382 -21.798 1.00 83.44 97 PHE A O 1
ATOM 817 N N . ASP A 1 98 ? 23.629 -0.044 -20.412 1.00 86.88 98 ASP A N 1
ATOM 818 C CA . ASP A 1 98 ? 24.672 -1.068 -20.484 1.00 86.88 98 ASP A CA 1
ATOM 819 C C . ASP A 1 98 ? 24.770 -1.675 -21.890 1.00 86.88 98 ASP A C 1
ATOM 821 O O . ASP A 1 98 ? 25.873 -1.860 -22.395 1.00 86.88 98 ASP A O 1
ATOM 825 N N . ALA A 1 99 ? 23.640 -1.889 -22.572 1.00 79.44 99 ALA A N 1
ATOM 826 C CA . ALA A 1 99 ? 23.618 -2.343 -23.964 1.00 79.44 99 ALA A CA 1
ATOM 827 C C . ALA A 1 99 ? 24.132 -1.294 -24.972 1.00 79.44 99 ALA A C 1
ATOM 829 O O . ALA A 1 99 ? 24.432 -1.642 -26.116 1.00 79.44 99 ALA A O 1
ATOM 830 N N . ALA A 1 100 ? 24.205 -0.020 -24.574 1.00 75.75 100 ALA A N 1
ATOM 831 C CA . ALA A 1 100 ? 24.726 1.078 -25.385 1.00 75.75 100 ALA A CA 1
ATOM 832 C C . ALA A 1 100 ? 26.224 1.348 -25.156 1.00 75.75 100 ALA A C 1
ATOM 834 O O . ALA A 1 100 ? 26.815 2.126 -25.907 1.00 75.75 100 ALA A O 1
ATOM 835 N N . LYS A 1 101 ? 26.853 0.725 -24.147 1.00 76.19 101 LYS A N 1
ATOM 836 C CA . LYS A 1 101 ? 28.299 0.850 -23.934 1.00 76.19 101 LYS A CA 1
ATOM 837 C C . LYS A 1 101 ? 29.051 0.187 -25.097 1.00 76.19 101 LYS A C 1
ATOM 839 O O . LYS A 1 101 ? 28.744 -0.957 -25.436 1.00 76.19 101 LYS A O 1
ATOM 844 N N . PRO A 1 102 ? 30.031 0.867 -25.718 1.00 60.59 102 PRO A N 1
ATOM 845 C CA . PRO A 1 102 ? 30.906 0.220 -26.685 1.00 60.59 102 PRO A CA 1
ATOM 846 C C . PRO A 1 102 ? 31.670 -0.911 -25.987 1.00 60.59 102 PRO A C 1
ATOM 848 O O . PRO A 1 102 ? 32.115 -0.746 -24.852 1.00 60.59 102 PRO A O 1
ATOM 851 N N . ALA A 1 103 ? 31.802 -2.062 -26.653 1.00 59.50 103 ALA A N 1
ATOM 852 C CA . ALA A 1 103 ? 32.668 -3.131 -26.170 1.00 59.50 103 ALA A CA 1
ATOM 853 C C . ALA A 1 103 ? 34.080 -2.558 -25.989 1.00 59.50 103 ALA A C 1
ATOM 855 O O . ALA A 1 103 ? 34.601 -1.942 -26.923 1.00 59.50 103 ALA A O 1
ATOM 856 N N . GLU A 1 104 ? 34.676 -2.724 -24.805 1.00 54.31 104 GLU A N 1
ATOM 857 C CA . GLU A 1 104 ? 36.096 -2.432 -24.618 1.00 54.31 104 GLU A CA 1
ATOM 858 C C . GLU A 1 104 ? 36.865 -3.202 -25.692 1.00 54.31 104 GLU A C 1
ATOM 860 O O . GLU A 1 104 ? 36.855 -4.435 -25.721 1.00 54.31 104 GLU A O 1
ATOM 865 N N . GLN A 1 105 ? 37.480 -2.473 -26.626 1.00 48.81 105 GLN A N 1
ATOM 866 C CA . GLN A 1 105 ? 38.460 -3.077 -27.514 1.00 48.81 105 GLN A CA 1
ATOM 867 C C . GLN A 1 105 ? 39.588 -3.591 -26.618 1.00 48.81 105 GLN A C 1
ATOM 869 O O . GLN A 1 105 ? 40.085 -2.814 -25.796 1.00 48.81 105 GLN A O 1
ATOM 874 N N . PRO A 1 106 ? 39.987 -4.872 -26.726 1.00 46.62 106 PRO A N 1
ATOM 875 C CA . PRO A 1 106 ? 41.163 -5.335 -26.014 1.00 46.62 106 PRO A CA 1
ATOM 876 C C . PRO A 1 106 ? 42.320 -4.433 -26.434 1.00 46.62 106 PRO A C 1
ATOM 878 O O . PRO A 1 106 ? 42.549 -4.242 -27.628 1.00 46.62 106 PRO A O 1
ATOM 881 N N . ALA A 1 107 ? 42.980 -3.823 -25.445 1.00 52.22 107 ALA A N 1
ATOM 882 C CA . ALA A 1 107 ? 44.159 -3.005 -25.662 1.00 52.22 107 ALA A CA 1
ATOM 883 C C . ALA A 1 107 ? 45.157 -3.845 -26.455 1.00 52.22 107 ALA A C 1
ATOM 885 O O . ALA A 1 107 ? 45.706 -4.818 -25.934 1.00 52.22 107 ALA A O 1
ATOM 886 N N . ASP A 1 108 ? 45.310 -3.502 -27.731 1.00 49.28 108 ASP A N 1
ATOM 887 C CA . ASP A 1 108 ? 46.237 -4.157 -28.630 1.00 49.28 108 ASP A CA 1
ATOM 888 C C . ASP A 1 108 ? 47.619 -4.009 -27.993 1.00 49.28 108 ASP A C 1
ATOM 890 O O . ASP A 1 108 ? 48.137 -2.900 -27.818 1.00 49.28 108 ASP A O 1
ATOM 894 N N . VAL A 1 109 ? 48.162 -5.130 -27.520 1.00 54.91 109 VAL A N 1
ATOM 895 C CA . VAL A 1 109 ? 49.494 -5.199 -26.933 1.00 54.91 109 VAL A CA 1
ATOM 896 C C . VAL A 1 109 ? 50.466 -5.008 -28.089 1.00 54.91 109 VAL A C 1
ATOM 898 O O . VAL A 1 109 ? 51.027 -5.959 -28.625 1.00 54.91 109 VAL A O 1
ATOM 901 N N . ALA A 1 110 ? 50.680 -3.752 -28.473 1.00 50.44 110 ALA A N 1
ATOM 902 C CA . ALA A 1 110 ? 51.794 -3.339 -29.302 1.00 50.44 110 ALA A CA 1
ATOM 903 C C . ALA A 1 110 ? 53.076 -3.445 -28.460 1.00 50.44 110 ALA A C 1
ATOM 905 O O . ALA A 1 110 ? 53.616 -2.467 -27.945 1.00 50.44 110 ALA A O 1
ATOM 906 N N . LYS A 1 111 ? 53.538 -4.684 -28.287 1.00 54.50 111 LYS A N 1
ATOM 907 C CA . LYS A 1 111 ? 54.910 -5.026 -27.916 1.00 54.50 111 LYS A CA 1
ATOM 908 C C . LYS A 1 111 ? 55.446 -6.037 -28.932 1.00 54.50 111 LYS A C 1
ATOM 910 O O . LYS A 1 111 ? 55.477 -7.235 -28.679 1.00 54.50 111 LYS A O 1
ATOM 915 N N . ALA A 1 112 ? 55.840 -5.524 -30.090 1.00 49.62 112 ALA A N 1
ATOM 916 C CA . ALA A 1 112 ? 56.783 -6.108 -31.046 1.00 49.62 112 ALA A CA 1
ATOM 917 C C . ALA A 1 112 ? 57.079 -4.988 -32.064 1.00 49.62 112 ALA A C 1
ATOM 919 O O . ALA A 1 112 ? 56.133 -4.374 -32.545 1.00 49.62 112 ALA A O 1
ATOM 920 N N . ALA A 1 113 ? 58.302 -4.608 -32.411 1.00 42.56 113 ALA A N 1
ATOM 921 C CA . ALA A 1 113 ? 59.637 -5.132 -32.163 1.00 42.56 113 ALA A CA 1
ATOM 922 C C . ALA A 1 113 ? 60.638 -3.964 -32.254 1.00 42.56 113 ALA A C 1
ATOM 924 O O . ALA A 1 113 ? 60.279 -2.941 -32.884 1.00 42.56 113 ALA A O 1
#

Foldseek 3Di:
DDPVVVVVVLVVVLVVLVVVLVVVLVVLVVVLVVVVVVLVVVLVVCVVVQDDPVSVVVSVVVSVVVVVVSVVVSVVVSVVSVVVSVVVVVVSVVVVVVVPDDDPDPPPPPPDD

Secondary structure (DSSP, 8-state):
--HHHHHHHHHHHHHHHHHHHHHHHHHHHHHHHHHHHHHHHHHHHHGGG--SHHHHHHHHHHHHHHHHHHHHHHHHHHHHHHHHHHHHHHHHHHHHHHHHSPP----------

Sequence (113 aa):
MNAFEKSFQFGRDLMEMNAEWFRKLAEFDGQSVRKYIEFNQEFGKKLPETKDPAGFFELQRTYVEQLWNGTQETVKARNELVKEAFQANGSAWRKVFDAAKPAEQPADVAKAA

Solvent-accessible surface area (backbone atoms only — not comparabl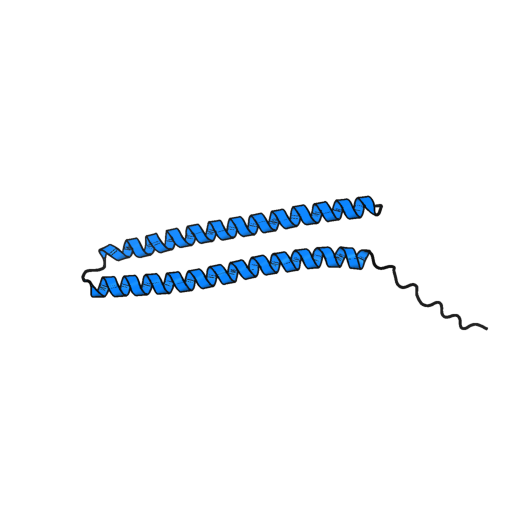e to full-atom values): 6512 Å² total; per-residue (Å²): 132,56,74,67,56,50,53,50,50,50,53,49,52,51,52,54,51,50,53,50,50,52,49,52,51,52,52,50,52,53,52,52,52,50,52,54,50,52,52,52,52,59,53,57,68,49,55,83,72,43,88,48,72,67,52,44,48,54,50,51,52,52,49,52,53,51,52,50,53,54,48,53,51,52,52,51,54,53,50,50,55,53,50,50,49,51,51,52,53,52,51,55,53,48,54,55,54,61,73,65,53,77,76,81,72,76,79,77,78,84,80,80,133